Protein AF-A0A536TQL3-F1 (afdb_monomer)

Nearest PDB structures (foldseek):
  2h27-assembly2_D  TM=8.954E-01  e=2.117E-04  Escherichia coli K-12
  8z6g-assembly3_F  TM=7.458E-01  e=1.685E-04  Pseudomonas aeruginosa
  6in7-assembly1_B  TM=7.876E-01  e=3.541E-04  Pseudomonas aeruginosa PAO1
  8z6g-assembly1_B  TM=7.750E-01  e=3.749E-04  Pseudomonas aeruginosa
  3hug-assembly6_K  TM=9.378E-01  e=7.316E-03  Mycobacterium tuberculosis H37Rv

Sequence (81 aa):
VDPAAVDPEQASLRAAESKALADAIAALPLAYREVLILRELEELSYKEIARIADIPIGTVMSRLARARGLLQHSPLLQAAN

pLDDT: mean 91.47, std 13.25, range [46.69, 98.81]

Structure (mmCIF, N/CA/C/O backbone):
data_AF-A0A536TQL3-F1
#
_entry.id   AF-A0A536TQL3-F1
#
loop_
_atom_site.group_PDB
_atom_site.id
_atom_site.type_symbol
_atom_site.label_atom_id
_atom_site.label_alt_id
_atom_site.label_comp_id
_atom_site.label_asym_id
_atom_site.label_entity_id
_atom_site.label_seq_id
_atom_site.pdbx_PDB_ins_code
_atom_site.Cartn_x
_atom_site.Cartn_y
_atom_site.Cartn_z
_atom_site.occupancy
_atom_site.B_iso_or_equiv
_atom_site.auth_seq_id
_atom_site.auth_comp_id
_atom_site.auth_asym_id
_atom_site.auth_atom_id
_atom_site.pdbx_PDB_model_num
ATOM 1 N N . VAL A 1 1 ? 29.333 15.307 -20.674 1.00 54.50 1 VAL A N 1
ATOM 2 C CA . VAL A 1 1 ? 29.302 13.854 -20.402 1.00 54.50 1 VAL A CA 1
ATOM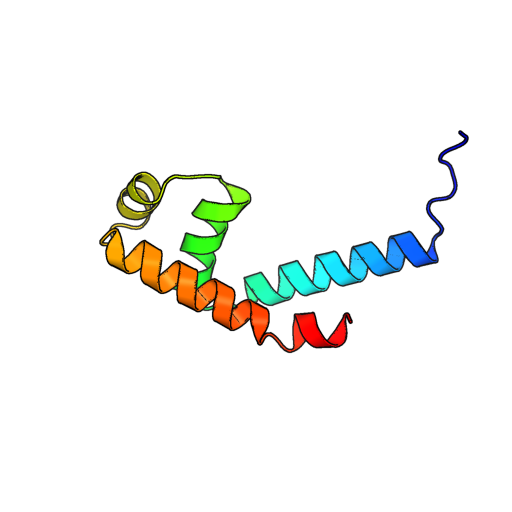 3 C C . VAL A 1 1 ? 28.409 13.271 -21.466 1.00 54.50 1 VAL A C 1
ATOM 5 O O . VAL A 1 1 ? 27.268 13.703 -21.512 1.00 54.50 1 VAL A O 1
ATOM 8 N N . ASP A 1 2 ? 28.934 12.459 -22.380 1.00 49.91 2 ASP A N 1
ATOM 9 C CA . ASP A 1 2 ? 28.091 11.803 -23.383 1.00 49.91 2 ASP A CA 1
ATOM 10 C C . ASP A 1 2 ? 27.252 10.726 -22.664 1.00 49.91 2 ASP A C 1
ATOM 12 O O . ASP A 1 2 ? 27.829 9.799 -22.094 1.00 49.91 2 ASP A O 1
ATOM 16 N N . PRO A 1 3 ? 25.921 10.886 -22.573 1.00 52.69 3 PRO A N 1
ATOM 17 C CA . PRO A 1 3 ? 25.044 10.004 -21.811 1.00 52.69 3 PRO A CA 1
ATOM 18 C C . PRO A 1 3 ? 24.672 8.714 -22.568 1.00 52.69 3 PRO A C 1
ATOM 20 O O . PRO A 1 3 ? 23.859 7.938 -22.070 1.00 52.69 3 PRO A O 1
ATOM 23 N N . ALA A 1 4 ? 25.240 8.465 -23.755 1.00 52.88 4 ALA A N 1
ATOM 24 C CA . ALA A 1 4 ? 24.839 7.382 -24.658 1.00 52.88 4 ALA A CA 1
ATOM 25 C C . ALA A 1 4 ? 25.202 5.947 -24.221 1.00 52.88 4 ALA A C 1
ATOM 27 O O . ALA A 1 4 ? 24.976 5.008 -24.979 1.00 52.88 4 ALA A O 1
ATOM 28 N N . ALA A 1 5 ? 25.716 5.730 -23.013 1.00 56.97 5 ALA A N 1
ATOM 29 C CA . ALA A 1 5 ? 25.929 4.380 -22.506 1.00 56.97 5 ALA A CA 1
ATOM 30 C C . ALA A 1 5 ? 25.626 4.316 -21.010 1.00 56.97 5 ALA A C 1
ATOM 32 O O . ALA A 1 5 ? 26.513 4.127 -20.182 1.00 56.97 5 ALA A O 1
ATOM 33 N N . VAL A 1 6 ? 24.346 4.432 -20.640 1.00 62.81 6 VAL A N 1
ATOM 34 C CA . VAL A 1 6 ? 23.892 3.560 -19.551 1.00 62.81 6 VAL A CA 1
ATOM 35 C C . VAL A 1 6 ? 24.212 2.160 -20.054 1.00 62.81 6 VAL A C 1
ATOM 37 O O . VAL A 1 6 ? 23.629 1.732 -21.048 1.00 62.81 6 VAL A O 1
ATOM 40 N N . ASP A 1 7 ? 25.226 1.538 -19.462 1.00 84.31 7 ASP A N 1
ATOM 41 C CA . ASP A 1 7 ? 25.644 0.177 -19.769 1.00 84.31 7 ASP A CA 1
ATOM 42 C C . ASP A 1 7 ? 24.384 -0.689 -19.966 1.00 84.31 7 ASP A C 1
ATOM 44 O O . ASP A 1 7 ? 23.531 -0.705 -19.069 1.00 84.31 7 ASP A O 1
ATOM 48 N N . PRO A 1 8 ? 24.187 -1.317 -21.143 1.00 84.81 8 PRO A N 1
ATOM 49 C CA . PRO A 1 8 ? 22.999 -2.121 -21.414 1.00 84.81 8 PRO A CA 1
ATOM 50 C C . PRO A 1 8 ? 22.725 -3.152 -20.318 1.00 84.81 8 PRO A C 1
ATOM 52 O O . PRO A 1 8 ? 21.564 -3.430 -20.016 1.00 84.81 8 PRO A O 1
ATOM 55 N N . GLU A 1 9 ? 23.780 -3.658 -19.678 1.00 87.81 9 GLU A N 1
ATOM 56 C CA . GLU A 1 9 ? 23.680 -4.530 -18.515 1.00 87.81 9 GLU A CA 1
ATOM 57 C C . GLU A 1 9 ? 23.037 -3.800 -17.327 1.00 87.81 9 GLU A C 1
ATOM 59 O O . GLU A 1 9 ? 22.015 -4.248 -16.809 1.00 87.81 9 GLU A O 1
ATOM 64 N N . GLN A 1 10 ? 23.526 -2.612 -16.961 1.00 87.62 10 GLN A N 1
ATOM 65 C CA . GLN A 1 10 ? 22.923 -1.784 -15.907 1.00 87.62 10 GLN A CA 1
ATOM 66 C C . GLN A 1 10 ? 21.477 -1.376 -16.206 1.00 87.62 10 GLN A C 1
ATOM 68 O O . GLN A 1 10 ? 20.643 -1.344 -15.299 1.00 87.62 10 GLN A O 1
ATOM 73 N N . ALA A 1 11 ? 21.156 -1.045 -17.459 1.00 88.06 11 ALA A N 1
ATOM 74 C CA . ALA A 1 11 ? 19.787 -0.727 -17.855 1.00 88.06 11 ALA A CA 1
ATOM 75 C C . ALA A 1 11 ? 18.864 -1.946 -17.694 1.00 88.06 11 ALA A C 1
ATOM 77 O O . ALA A 1 11 ? 17.762 -1.821 -17.157 1.00 88.06 11 ALA A O 1
ATOM 78 N N . SER A 1 12 ? 19.337 -3.123 -18.110 1.00 90.12 12 SER A N 1
ATOM 79 C CA . SER A 1 12 ? 18.615 -4.386 -17.961 1.00 90.12 12 SER A CA 1
ATOM 80 C C . SER A 1 12 ? 18.405 -4.756 -16.491 1.00 90.12 12 SER A C 1
ATOM 82 O O . SER A 1 12 ? 17.303 -5.159 -16.118 1.00 90.12 12 SER A O 1
ATOM 84 N N . LEU A 1 13 ? 19.421 -4.576 -15.641 1.00 88.94 13 LEU A N 1
ATOM 85 C CA . LEU A 1 13 ? 19.332 -4.837 -14.201 1.00 88.94 13 LEU A CA 1
ATOM 86 C C . LEU A 1 13 ? 18.272 -3.950 -13.536 1.00 88.94 13 LEU A C 1
ATOM 88 O O . LEU A 1 13 ? 17.359 -4.463 -12.893 1.00 88.94 13 LEU A O 1
ATOM 92 N N . ARG A 1 14 ? 18.293 -2.635 -13.788 1.00 89.19 14 ARG A N 1
ATOM 93 C CA . ARG A 1 14 ? 17.274 -1.709 -13.254 1.00 89.19 14 ARG A CA 1
ATOM 94 C C . ARG A 1 14 ? 15.864 -2.050 -13.727 1.00 89.19 14 ARG A C 1
ATOM 96 O O . ARG A 1 14 ? 14.901 -1.905 -12.971 1.00 89.19 14 ARG A O 1
ATOM 103 N N . ALA A 1 15 ? 15.721 -2.480 -14.982 1.00 90.94 15 ALA A N 1
ATOM 104 C CA . ALA A 1 15 ? 14.435 -2.907 -15.520 1.00 90.94 15 ALA A CA 1
ATOM 105 C C . ALA A 1 15 ? 13.926 -4.176 -14.817 1.00 90.94 15 ALA A C 1
ATOM 107 O O . ALA A 1 15 ? 12.740 -4.259 -14.494 1.00 90.94 15 ALA A O 1
ATOM 108 N N . ALA A 1 16 ? 14.816 -5.131 -14.531 1.00 91.38 16 ALA A N 1
ATOM 109 C CA . ALA A 1 16 ? 14.491 -6.336 -13.774 1.00 91.38 16 ALA A CA 1
ATOM 110 C C . ALA A 1 16 ? 14.092 -6.016 -12.323 1.00 91.38 16 ALA A C 1
ATOM 112 O O . ALA A 1 16 ? 13.053 -6.495 -11.870 1.00 91.38 16 ALA A O 1
ATOM 113 N N . GLU A 1 17 ? 14.836 -5.150 -11.629 1.00 91.56 17 GLU A N 1
ATOM 114 C CA . GLU A 1 17 ? 14.507 -4.681 -10.272 1.00 91.56 17 GLU A CA 1
ATOM 115 C C . GLU A 1 17 ? 13.140 -3.980 -10.230 1.00 91.56 17 GLU A C 1
ATOM 117 O O . GLU A 1 17 ? 12.282 -4.296 -9.403 1.00 91.56 17 GLU A O 1
ATOM 122 N N . SER A 1 18 ? 12.899 -3.065 -11.176 1.00 93.19 18 SER A N 1
ATOM 123 C CA . SER A 1 18 ? 11.628 -2.339 -11.288 1.00 93.19 18 SER A CA 1
ATOM 124 C C . SER A 1 18 ? 10.461 -3.290 -11.549 1.00 93.19 18 SER A C 1
ATOM 126 O O . SER A 1 18 ? 9.388 -3.147 -10.958 1.00 93.19 18 SER A O 1
ATOM 128 N N . LYS A 1 19 ? 10.670 -4.296 -12.407 1.00 95.06 19 LYS A N 1
ATOM 129 C CA . LYS A 1 19 ? 9.676 -5.332 -12.681 1.00 95.06 19 LYS A CA 1
ATOM 130 C C . LYS A 1 19 ? 9.395 -6.188 -11.445 1.00 95.06 19 LYS A C 1
ATOM 132 O O . LYS A 1 19 ? 8.228 -6.418 -11.136 1.00 95.06 19 LYS A O 1
ATOM 137 N N . ALA A 1 20 ? 10.428 -6.618 -10.726 1.00 95.31 20 ALA A N 1
ATOM 138 C CA . ALA A 1 20 ? 10.281 -7.399 -9.502 1.00 95.31 20 ALA A CA 1
ATOM 139 C C . ALA A 1 20 ? 9.478 -6.638 -8.435 1.00 95.31 20 ALA A C 1
ATOM 141 O O . ALA A 1 20 ? 8.597 -7.213 -7.792 1.00 95.31 20 ALA A O 1
ATOM 142 N N . LEU A 1 21 ? 9.717 -5.330 -8.292 1.00 94.62 21 LEU A N 1
ATOM 143 C CA . LEU A 1 21 ? 8.940 -4.467 -7.405 1.00 94.62 21 LEU A CA 1
ATOM 144 C C . LEU A 1 21 ? 7.476 -4.354 -7.829 1.00 94.62 21 LEU A C 1
ATOM 146 O O . LEU A 1 21 ? 6.586 -4.525 -6.992 1.00 94.62 21 LEU A O 1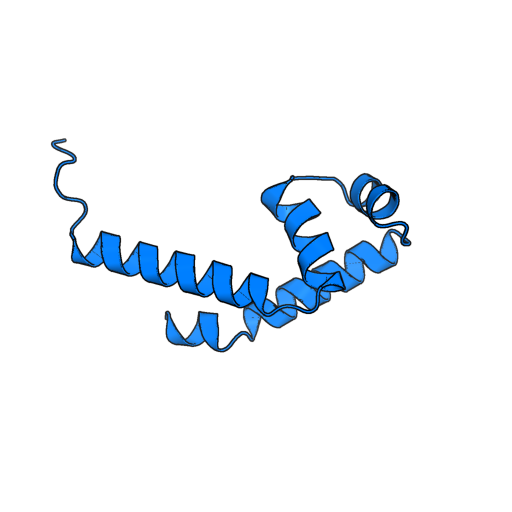
ATOM 150 N N . ALA A 1 22 ? 7.217 -4.106 -9.113 1.00 95.62 22 ALA A N 1
ATOM 151 C CA . ALA A 1 22 ? 5.858 -4.036 -9.637 1.00 95.62 22 ALA A CA 1
ATOM 152 C C . ALA A 1 22 ? 5.097 -5.354 -9.408 1.00 95.62 22 ALA A C 1
ATOM 154 O O . ALA A 1 22 ? 3.968 -5.335 -8.912 1.00 95.62 22 ALA A O 1
ATOM 155 N N . ASP A 1 23 ? 5.735 -6.493 -9.684 1.00 97.25 23 ASP A N 1
ATOM 156 C CA . ASP A 1 23 ? 5.155 -7.821 -9.484 1.00 97.25 23 ASP A CA 1
ATOM 157 C C . ASP A 1 23 ? 4.903 -8.106 -7.990 1.00 97.25 23 ASP A C 1
ATOM 159 O O . ASP A 1 23 ? 3.847 -8.623 -7.624 1.00 97.25 23 ASP A O 1
ATOM 163 N N . ALA A 1 24 ? 5.816 -7.705 -7.097 1.00 97.19 24 ALA A N 1
ATOM 164 C CA . ALA A 1 24 ? 5.646 -7.851 -5.651 1.00 97.19 24 ALA A CA 1
ATOM 165 C C . ALA A 1 24 ? 4.469 -7.024 -5.113 1.00 97.19 24 ALA A C 1
ATOM 167 O O . ALA A 1 24 ? 3.655 -7.534 -4.339 1.00 97.19 24 ALA A O 1
ATOM 168 N N . ILE A 1 25 ? 4.326 -5.773 -5.556 1.00 97.44 25 ILE A N 1
ATOM 169 C CA . ILE A 1 25 ? 3.173 -4.927 -5.214 1.00 97.44 25 ILE A CA 1
ATOM 170 C C . ILE A 1 25 ? 1.881 -5.547 -5.771 1.00 97.44 25 ILE A C 1
ATOM 172 O O . ILE A 1 25 ? 0.868 -5.622 -5.066 1.00 97.44 25 ILE A O 1
ATOM 176 N N . ALA A 1 26 ? 1.919 -6.059 -7.004 1.00 97.06 26 ALA A N 1
ATOM 177 C CA . ALA A 1 26 ? 0.804 -6.742 -7.656 1.00 97.06 26 ALA A CA 1
ATOM 178 C C . ALA A 1 26 ? 0.456 -8.112 -7.040 1.00 97.06 26 ALA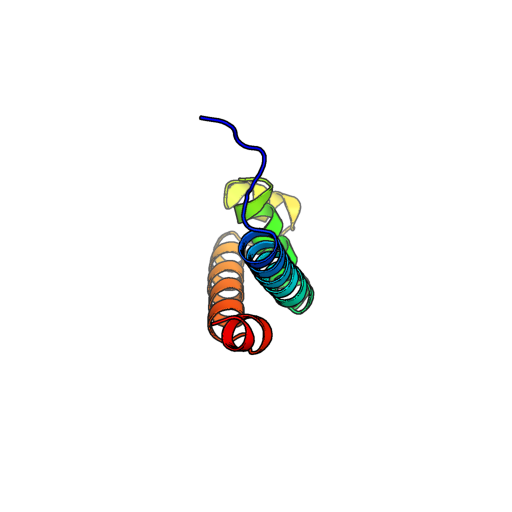 A C 1
ATOM 180 O O . ALA A 1 26 ? -0.633 -8.628 -7.295 1.00 97.06 26 ALA A O 1
ATOM 1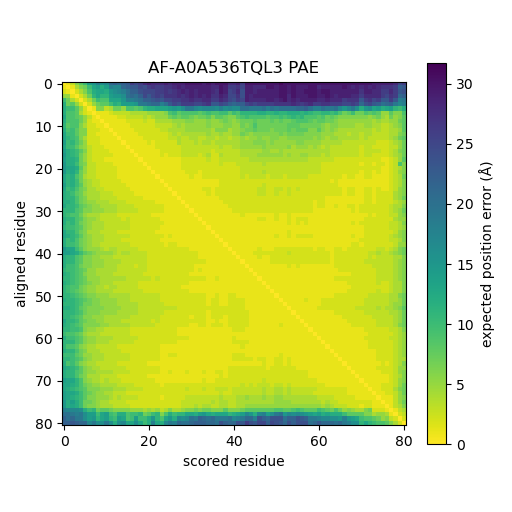81 N N . ALA A 1 27 ? 1.315 -8.687 -6.200 1.00 97.44 27 ALA A N 1
ATOM 182 C CA . ALA A 1 27 ? 1.036 -9.909 -5.445 1.00 97.44 27 ALA A CA 1
ATOM 183 C C . ALA A 1 27 ? 0.396 -9.637 -4.070 1.00 97.44 27 ALA A C 1
ATOM 185 O O . ALA A 1 27 ? -0.203 -10.537 -3.478 1.00 97.44 27 ALA A O 1
ATOM 186 N N . LEU A 1 28 ? 0.472 -8.404 -3.551 1.00 98.38 28 LEU A N 1
ATOM 187 C CA . LEU A 1 28 ? -0.146 -8.058 -2.267 1.00 98.38 28 LEU A CA 1
ATOM 188 C C . LEU A 1 28 ? -1.672 -8.245 -2.315 1.00 98.38 28 LEU A C 1
ATOM 190 O O . LEU A 1 28 ? -2.290 -7.851 -3.307 1.00 98.38 28 LEU A O 1
ATOM 194 N N . PRO A 1 29 ? -2.316 -8.737 -1.238 1.00 98.44 29 PRO A N 1
ATOM 195 C CA . PRO A 1 29 ? -3.766 -8.668 -1.094 1.00 98.44 29 PRO A CA 1
ATOM 196 C C . PRO A 1 29 ? -4.297 -7.261 -1.385 1.00 98.44 29 PRO A C 1
ATOM 198 O O . PRO A 1 29 ? -3.699 -6.273 -0.951 1.00 98.44 29 PRO A O 1
ATOM 201 N N . LEU A 1 30 ? -5.434 -7.174 -2.085 1.00 97.81 30 LEU A N 1
ATOM 202 C CA . LEU A 1 30 ? -5.977 -5.915 -2.614 1.00 97.81 30 LEU A CA 1
ATOM 203 C C . LEU A 1 30 ? -6.025 -4.799 -1.560 1.00 97.81 30 LEU A C 1
ATOM 205 O O . LEU A 1 30 ? -5.523 -3.708 -1.797 1.00 97.81 30 LEU A O 1
ATOM 209 N N . ALA A 1 31 ? -6.527 -5.109 -0.362 1.00 97.75 31 ALA A N 1
ATOM 210 C CA . ALA A 1 31 ? -6.649 -4.155 0.740 1.00 97.75 31 ALA A CA 1
ATOM 211 C C . ALA A 1 31 ? -5.310 -3.560 1.220 1.00 97.75 31 ALA A C 1
ATOM 213 O O . ALA A 1 31 ? -5.290 -2.464 1.777 1.00 97.75 31 ALA A O 1
ATOM 214 N N . TYR A 1 32 ? -4.200 -4.285 1.067 1.00 98.69 32 TYR A N 1
ATOM 215 C CA . TYR A 1 32 ? -2.859 -3.814 1.426 1.00 98.69 32 TYR A CA 1
ATOM 216 C C . TYR A 1 32 ? -2.221 -3.042 0.275 1.00 98.69 32 TYR A C 1
ATOM 218 O O . TYR A 1 32 ? -1.594 -2.012 0.507 1.00 98.69 32 TYR A O 1
ATOM 226 N N . ARG A 1 33 ? -2.425 -3.518 -0.959 1.00 98.50 33 ARG A N 1
ATOM 227 C CA . ARG A 1 33 ? -1.965 -2.845 -2.175 1.00 98.50 33 ARG A CA 1
ATOM 228 C C . ARG A 1 33 ? -2.588 -1.464 -2.324 1.00 98.50 33 ARG A C 1
ATOM 230 O O . ARG A 1 33 ? -1.873 -0.508 -2.579 1.00 98.50 33 ARG A O 1
ATOM 237 N N . GLU A 1 34 ? -3.898 -1.367 -2.138 1.00 98.19 34 GLU A N 1
ATOM 238 C CA . GLU A 1 34 ? -4.658 -0.126 -2.279 1.00 98.19 34 GLU A CA 1
ATOM 239 C C . GLU A 1 34 ? -4.112 0.971 -1.359 1.00 98.19 34 GLU A C 1
ATOM 241 O O . GLU A 1 34 ? -3.711 2.029 -1.836 1.00 98.19 34 GLU A O 1
ATOM 246 N N . VAL A 1 35 ? -4.004 0.702 -0.051 1.00 98.56 35 VAL A N 1
ATOM 247 C CA . VAL A 1 35 ? -3.488 1.708 0.892 1.00 98.56 35 VAL A CA 1
ATOM 248 C C . VAL A 1 35 ? -2.025 2.056 0.629 1.00 98.56 35 VAL A C 1
ATOM 250 O O . VAL A 1 35 ? -1.626 3.186 0.892 1.00 98.56 35 VAL A O 1
ATOM 253 N N . LEU A 1 36 ? -1.230 1.108 0.121 1.00 98.44 36 LEU A N 1
ATOM 254 C CA . LEU A 1 36 ? 0.167 1.336 -0.228 1.00 98.44 36 LEU A CA 1
ATOM 255 C C . LEU A 1 36 ? 0.283 2.250 -1.452 1.00 98.44 36 LEU A C 1
ATOM 257 O O . LEU A 1 36 ? 1.033 3.212 -1.399 1.00 98.44 36 LEU A O 1
ATOM 261 N N . ILE A 1 37 ? -0.487 1.998 -2.515 1.00 98.00 37 ILE A N 1
ATOM 262 C CA . ILE A 1 37 ? -0.500 2.842 -3.720 1.00 98.00 37 ILE A CA 1
ATOM 263 C C . ILE A 1 37 ? -0.947 4.257 -3.368 1.00 98.00 37 ILE A C 1
ATOM 265 O O . ILE A 1 37 ? -0.242 5.216 -3.668 1.00 98.00 37 ILE A O 1
ATOM 269 N N . LEU A 1 38 ? -2.068 4.390 -2.654 1.00 98.50 38 LEU A N 1
ATOM 270 C CA . LEU A 1 38 ? -2.572 5.703 -2.257 1.00 98.50 38 LEU A CA 1
ATOM 271 C C . LEU A 1 38 ? -1.565 6.472 -1.389 1.00 98.50 38 LEU A C 1
ATOM 273 O O . LEU A 1 38 ? -1.544 7.699 -1.411 1.00 98.50 38 LEU A O 1
ATOM 277 N N . ARG A 1 39 ? -0.740 5.767 -0.604 1.00 98.62 39 ARG A N 1
ATOM 278 C CA . ARG A 1 39 ? 0.255 6.408 0.255 1.00 98.62 39 ARG A CA 1
ATOM 279 C C . ARG A 1 39 ? 1.550 6.757 -0.469 1.00 98.62 39 ARG A C 1
ATOM 281 O O . ARG A 1 39 ? 2.061 7.849 -0.254 1.00 98.62 39 ARG A O 1
ATOM 288 N N . GLU A 1 40 ? 2.116 5.812 -1.207 1.00 97.00 40 GLU A N 1
ATOM 289 C CA . GLU A 1 40 ? 3.489 5.902 -1.716 1.00 97.00 40 GLU A CA 1
ATOM 290 C C . GLU A 1 40 ? 3.545 6.423 -3.161 1.00 97.00 40 GLU A C 1
ATOM 292 O O . GLU A 1 40 ? 4.558 6.989 -3.549 1.00 97.00 40 GLU A O 1
ATOM 297 N N . LEU A 1 41 ? 2.481 6.236 -3.957 1.00 95.25 41 LEU A N 1
ATOM 298 C CA . LEU A 1 41 ? 2.413 6.719 -5.345 1.00 95.25 41 LEU A CA 1
ATOM 299 C C . LEU A 1 41 ? 1.576 7.996 -5.458 1.00 95.25 41 LEU A C 1
ATOM 301 O O . LEU A 1 41 ? 1.993 8.943 -6.108 1.00 95.25 41 LEU A O 1
ATOM 305 N N . GLU A 1 42 ? 0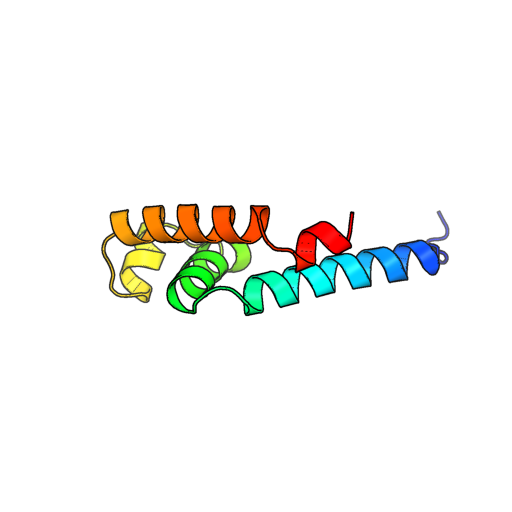.414 8.030 -4.805 1.00 98.00 42 GLU A N 1
ATOM 306 C CA . GLU A 1 42 ? -0.484 9.199 -4.833 1.00 98.00 42 GLU A CA 1
ATOM 307 C C . GLU A 1 42 ? -0.181 10.212 -3.711 1.00 98.00 42 GLU A C 1
ATOM 309 O O . GLU A 1 42 ? -0.860 11.227 -3.580 1.00 98.00 42 GLU A O 1
ATOM 314 N N . GLU A 1 43 ? 0.810 9.916 -2.862 1.00 98.31 43 GLU A N 1
ATOM 315 C CA . GLU A 1 43 ? 1.299 10.762 -1.759 1.00 98.31 43 GLU A CA 1
ATOM 316 C C . GLU A 1 43 ? 0.230 11.229 -0.744 1.00 98.31 43 GLU A C 1
ATOM 318 O O . GLU A 1 43 ? 0.447 12.159 0.041 1.00 98.31 43 GLU A O 1
ATOM 323 N N . LEU A 1 44 ? -0.920 10.552 -0.674 1.00 98.75 44 LEU A N 1
ATOM 324 C CA . LEU A 1 44 ? -2.043 10.978 0.159 1.00 98.75 44 LEU A CA 1
ATOM 325 C C . LEU A 1 44 ? -1.757 10.818 1.655 1.00 98.75 44 LEU A C 1
ATOM 327 O O . LEU A 1 44 ? -1.057 9.904 2.119 1.00 98.75 44 LEU A O 1
ATOM 331 N N . SER A 1 45 ? -2.357 11.690 2.465 1.00 98.75 45 SER A N 1
ATOM 332 C CA . SER A 1 45 ? -2.314 11.565 3.921 1.00 98.75 45 SER A CA 1
ATOM 333 C C . SER A 1 45 ? -3.161 10.386 4.410 1.00 98.75 45 SER A C 1
ATOM 335 O O . SER A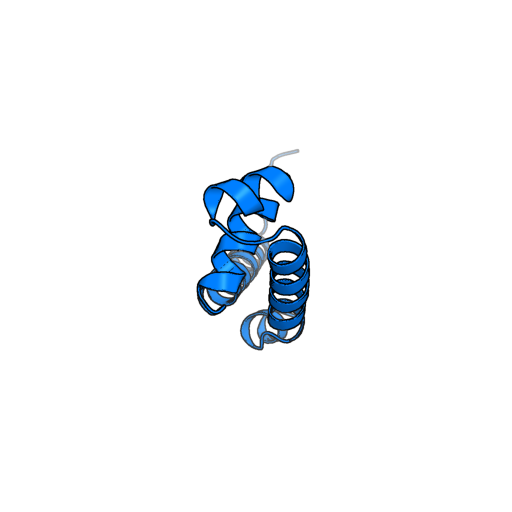 1 45 ? -4.146 9.986 3.792 1.00 98.75 45 SER A O 1
ATOM 337 N N . TYR A 1 46 ? -2.863 9.867 5.605 1.00 98.69 46 TYR A N 1
ATOM 338 C CA . TYR A 1 46 ? -3.654 8.774 6.191 1.00 98.69 46 TYR A CA 1
ATOM 339 C C . TYR A 1 46 ? -5.138 9.130 6.373 1.00 98.69 46 TYR A C 1
ATOM 341 O O . TYR A 1 46 ? -5.987 8.244 6.320 1.00 98.69 46 TYR A O 1
ATOM 349 N N . LYS A 1 47 ? -5.459 10.417 6.575 1.00 98.62 47 LYS A N 1
ATOM 350 C CA . LYS A 1 47 ? -6.842 10.904 6.680 1.00 98.62 47 LYS A CA 1
ATOM 351 C C . LYS A 1 47 ? -7.566 10.865 5.333 1.00 98.62 47 LYS A C 1
ATOM 353 O O . LYS A 1 47 ? -8.744 10.527 5.299 1.00 98.62 47 LYS A O 1
ATOM 358 N N . GLU A 1 48 ? -6.887 11.212 4.243 1.00 98.81 48 GLU A N 1
ATOM 359 C CA . GLU A 1 48 ? -7.458 11.138 2.892 1.00 98.81 48 GLU A CA 1
ATOM 360 C C . GLU A 1 48 ? -7.660 9.690 2.465 1.00 98.81 48 GLU A C 1
ATOM 362 O O . GLU A 1 48 ? -8.746 9.348 2.009 1.00 98.81 48 GLU A O 1
ATOM 367 N N . ILE A 1 49 ? -6.677 8.826 2.726 1.00 98.75 49 ILE A N 1
ATOM 368 C CA . ILE A 1 49 ? -6.781 7.387 2.458 1.00 98.75 49 ILE A CA 1
ATOM 369 C C . ILE A 1 49 ? -7.953 6.777 3.231 1.00 98.75 49 ILE A C 1
ATOM 371 O O . ILE A 1 49 ? -8.754 6.052 2.653 1.00 98.75 49 ILE A O 1
ATOM 375 N N . ALA A 1 50 ? -8.090 7.102 4.522 1.00 98.75 50 ALA A N 1
ATOM 376 C CA . ALA A 1 50 ? -9.203 6.634 5.349 1.00 98.75 50 ALA A CA 1
ATOM 377 C C . ALA A 1 50 ? -10.570 7.032 4.770 1.00 98.75 50 ALA A C 1
ATOM 379 O O . ALA A 1 50 ? -11.501 6.235 4.794 1.00 98.75 50 ALA A O 1
ATOM 380 N N . ARG A 1 51 ? -10.675 8.251 4.222 1.00 98.62 51 ARG A N 1
ATOM 381 C CA . ARG A 1 51 ? -11.897 8.757 3.587 1.00 98.62 51 ARG A CA 1
ATOM 382 C C . ARG A 1 51 ? -12.185 8.069 2.250 1.00 98.62 51 ARG A C 1
ATOM 384 O O . ARG A 1 51 ? -13.332 7.741 1.990 1.00 98.62 51 ARG A O 1
ATOM 391 N N . ILE A 1 52 ? -11.167 7.879 1.411 1.00 98.12 52 ILE A N 1
ATOM 392 C CA . ILE A 1 52 ? -11.302 7.276 0.074 1.00 98.12 52 ILE A CA 1
ATOM 393 C C . IL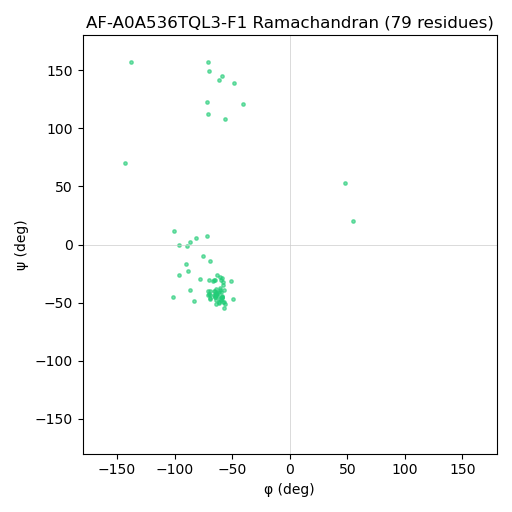E A 1 52 ? -11.652 5.791 0.177 1.00 98.12 52 ILE A C 1
ATOM 395 O O . ILE A 1 52 ? -12.554 5.327 -0.511 1.00 98.12 52 ILE A O 1
ATOM 399 N N . ALA A 1 53 ? -10.952 5.062 1.046 1.00 97.19 53 ALA A N 1
ATOM 400 C CA . ALA A 1 53 ? -11.128 3.624 1.223 1.00 97.19 53 ALA A CA 1
ATOM 401 C C . ALA A 1 53 ? -12.235 3.263 2.233 1.00 97.19 53 ALA A C 1
ATOM 403 O O . ALA A 1 53 ? -12.417 2.082 2.521 1.00 97.19 53 ALA A O 1
ATOM 404 N N . ASP A 1 54 ? -12.923 4.263 2.797 1.00 98.00 54 ASP A N 1
ATOM 405 C CA . ASP A 1 54 ? -13.995 4.126 3.793 1.00 98.00 54 ASP A CA 1
ATOM 406 C C . ASP A 1 54 ? -13.635 3.187 4.964 1.00 98.00 54 ASP A C 1
ATOM 408 O O . ASP A 1 54 ? -14.320 2.216 5.289 1.00 98.00 54 ASP A O 1
ATOM 412 N N . ILE A 1 55 ? -12.486 3.453 5.594 1.00 98.44 55 ILE A N 1
ATOM 413 C CA . ILE A 1 55 ? -11.963 2.663 6.717 1.00 98.44 55 ILE A CA 1
ATOM 414 C C . ILE A 1 55 ? -11.379 3.552 7.822 1.00 98.44 55 ILE A C 1
ATOM 416 O O . ILE A 1 55 ? -10.912 4.659 7.556 1.00 98.44 55 ILE A O 1
ATOM 420 N N . PRO A 1 56 ? -11.297 3.068 9.077 1.00 98.75 56 PRO A N 1
ATOM 421 C CA . PRO A 1 56 ? -10.646 3.811 10.153 1.00 98.75 56 PRO A CA 1
ATOM 422 C C . PRO A 1 56 ? -9.174 4.128 9.855 1.00 98.75 56 PRO A C 1
ATOM 424 O O . PRO A 1 56 ? -8.436 3.290 9.334 1.00 98.75 56 PRO A O 1
ATOM 427 N N . ILE A 1 57 ? -8.695 5.293 10.303 1.00 98.62 57 ILE A N 1
ATOM 428 C CA . ILE A 1 57 ? -7.284 5.695 10.144 1.00 98.62 57 ILE A CA 1
ATOM 429 C C . ILE A 1 57 ? -6.302 4.688 10.776 1.00 98.62 57 ILE A C 1
ATOM 431 O O . ILE A 1 57 ? -5.243 4.416 10.213 1.00 98.62 57 ILE A O 1
ATOM 435 N 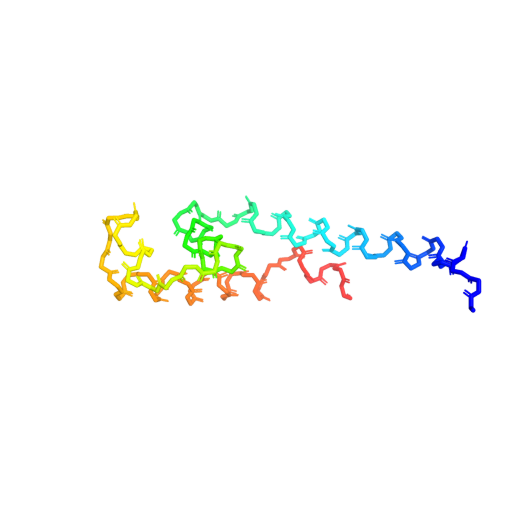N . GLY A 1 58 ? -6.669 4.056 11.899 1.00 98.69 58 GLY A N 1
ATOM 436 C CA . GLY A 1 58 ? -5.877 2.975 12.503 1.00 98.69 58 GLY A CA 1
ATOM 437 C C . GLY A 1 58 ? -5.810 1.715 11.626 1.00 98.69 58 GLY A C 1
ATOM 438 O O . GLY A 1 58 ? -4.791 1.020 11.592 1.00 98.69 58 GLY A O 1
ATOM 439 N N . THR A 1 59 ? -6.856 1.448 10.838 1.00 98.69 59 THR A N 1
ATOM 440 C CA . THR A 1 59 ? -6.856 0.377 9.835 1.00 98.69 59 THR A CA 1
ATOM 441 C C . THR A 1 59 ? -5.919 0.723 8.680 1.00 98.69 59 THR A C 1
ATOM 443 O O . THR A 1 59 ? -5.159 -0.150 8.270 1.00 98.69 59 THR A O 1
ATOM 446 N N . VAL A 1 60 ? -5.878 1.981 8.218 1.00 98.81 60 VAL A N 1
ATOM 447 C CA . VAL A 1 60 ? -4.887 2.443 7.222 1.00 98.81 60 VAL A CA 1
ATOM 448 C C . VAL A 1 60 ? -3.463 2.183 7.719 1.00 98.81 60 VAL A C 1
ATOM 450 O O . VAL A 1 60 ? -2.684 1.521 7.036 1.00 98.81 60 VAL A O 1
ATOM 453 N N . MET A 1 61 ? -3.142 2.622 8.941 1.00 98.62 61 MET A N 1
ATOM 454 C CA . MET A 1 61 ? -1.815 2.428 9.542 1.00 98.62 61 MET A CA 1
ATOM 455 C C . MET A 1 61 ? -1.432 0.945 9.632 1.00 98.62 61 MET A C 1
ATOM 457 O O . MET A 1 61 ? -0.348 0.554 9.197 1.00 98.62 61 MET A O 1
ATOM 461 N N . SER A 1 62 ? -2.326 0.100 10.159 1.00 98.81 62 SER A N 1
ATOM 462 C CA . SER A 1 62 ? -2.038 -1.332 10.315 1.00 98.81 62 SER A CA 1
ATOM 463 C C . SER A 1 62 ? -1.976 -2.087 8.981 1.00 98.81 62 SER A C 1
ATOM 465 O O . SER A 1 62 ? -1.225 -3.058 8.877 1.00 98.81 62 SER A O 1
ATOM 467 N N . ARG A 1 63 ? -2.733 -1.668 7.957 1.00 98.69 63 ARG A N 1
ATOM 468 C CA . ARG A 1 63 ? -2.639 -2.220 6.596 1.00 98.69 63 ARG A CA 1
ATOM 469 C C . ARG A 1 63 ? -1.330 -1.810 5.925 1.00 98.69 63 ARG A C 1
ATOM 471 O O . ARG A 1 63 ? -0.685 -2.674 5.348 1.00 98.69 63 ARG A O 1
ATOM 478 N N . LEU A 1 64 ? -0.892 -0.557 6.065 1.00 98.75 64 LEU A N 1
ATOM 479 C CA . LEU A 1 64 ? 0.402 -0.091 5.551 1.00 98.75 64 LEU A CA 1
ATOM 480 C C . LEU A 1 64 ? 1.583 -0.824 6.197 1.00 98.75 64 LEU A C 1
ATOM 482 O O . LEU A 1 64 ? 2.498 -1.258 5.500 1.00 98.75 64 LEU A O 1
ATOM 486 N N . ALA A 1 65 ? 1.554 -1.001 7.522 1.00 98.62 65 ALA A N 1
ATOM 487 C CA . ALA A 1 65 ? 2.577 -1.766 8.232 1.00 98.62 65 ALA A CA 1
ATOM 488 C C . ALA A 1 65 ? 2.659 -3.212 7.711 1.00 98.62 65 ALA A C 1
ATOM 490 O O . ALA A 1 65 ? 3.747 -3.699 7.406 1.00 98.62 65 ALA A O 1
ATOM 491 N N . ARG A 1 66 ? 1.506 -3.871 7.531 1.00 98.62 66 ARG A N 1
ATOM 492 C CA . ARG A 1 66 ? 1.430 -5.222 6.956 1.00 98.62 66 ARG A CA 1
ATOM 493 C C . ARG A 1 66 ? 1.886 -5.269 5.498 1.00 98.62 66 ARG A C 1
ATOM 495 O O . ARG A 1 66 ? 2.641 -6.167 5.152 1.00 98.62 66 ARG A O 1
ATOM 502 N N . ALA A 1 67 ? 1.483 -4.309 4.667 1.00 98.38 67 ALA A N 1
ATOM 503 C CA . ALA A 1 67 ? 1.898 -4.213 3.267 1.00 98.38 67 ALA A CA 1
ATOM 504 C C . ALA A 1 67 ? 3.428 -4.146 3.142 1.00 98.38 67 ALA A C 1
ATOM 506 O O . ALA A 1 67 ? 4.022 -4.940 2.418 1.00 98.38 67 ALA A O 1
ATOM 507 N N . ARG A 1 68 ? 4.072 -3.257 3.911 1.00 97.94 68 ARG A N 1
ATOM 508 C CA . ARG A 1 68 ? 5.536 -3.124 3.932 1.00 97.94 68 ARG A CA 1
ATOM 509 C C . ARG A 1 68 ? 6.226 -4.380 4.456 1.00 97.94 68 ARG A C 1
ATOM 511 O O . ARG A 1 68 ? 7.206 -4.812 3.860 1.00 97.94 68 ARG A O 1
ATOM 518 N N . GLY A 1 69 ? 5.685 -4.999 5.505 1.00 97.94 69 GLY A N 1
ATOM 519 C CA . GLY A 1 69 ? 6.184 -6.282 5.999 1.00 97.94 69 GLY A CA 1
ATOM 520 C C . GLY A 1 69 ? 6.117 -7.380 4.934 1.00 97.94 69 GLY A C 1
ATOM 521 O O . GLY A 1 69 ? 7.089 -8.098 4.737 1.00 97.94 69 GLY A O 1
ATOM 522 N N . LEU A 1 70 ? 5.015 -7.483 4.190 1.00 97.69 70 LEU A N 1
ATOM 523 C CA . LEU A 1 70 ? 4.888 -8.460 3.105 1.00 97.69 70 LEU A CA 1
ATOM 524 C C . LEU A 1 70 ? 5.889 -8.207 1.972 1.00 97.69 70 LEU A C 1
ATOM 526 O O . LEU A 1 70 ? 6.455 -9.163 1.454 1.00 97.69 70 LEU A O 1
ATOM 530 N N . LEU A 1 71 ? 6.152 -6.944 1.620 1.00 96.88 71 LEU A N 1
ATOM 531 C CA . LEU A 1 71 ? 7.177 -6.613 0.626 1.00 96.88 71 LEU A CA 1
ATOM 532 C C . LEU A 1 71 ? 8.584 -6.978 1.111 1.00 96.88 71 LEU A C 1
ATOM 534 O O . LEU A 1 71 ? 9.332 -7.596 0.364 1.00 96.88 71 LEU A O 1
ATOM 538 N N . GLN A 1 72 ? 8.927 -6.689 2.369 1.00 95.94 72 GLN A N 1
ATOM 539 C CA . GLN A 1 72 ? 10.227 -7.063 2.949 1.00 95.94 72 GLN A CA 1
ATOM 540 C C . GLN A 1 72 ? 10.500 -8.575 2.894 1.00 95.94 72 GLN A C 1
ATOM 542 O O . GLN A 1 72 ? 11.645 -8.992 2.739 1.00 95.94 72 GLN A O 1
ATOM 547 N N . HIS A 1 73 ? 9.453 -9.397 2.996 1.00 95.25 73 HIS A N 1
ATOM 548 C CA . HIS A 1 73 ? 9.550 -10.858 2.936 1.00 95.25 73 HIS A CA 1
ATOM 549 C C . HIS A 1 73 ? 9.154 -11.423 1.562 1.00 95.25 73 HIS A C 1
ATOM 551 O O . HIS A 1 73 ? 8.947 -12.629 1.433 1.00 95.25 73 HIS A O 1
ATOM 557 N N . SER A 1 74 ? 9.015 -10.573 0.538 1.00 95.50 74 SER A N 1
ATOM 558 C CA . SER A 1 74 ? 8.590 -11.007 -0.790 1.00 95.50 74 SER A CA 1
ATOM 559 C C . SER A 1 74 ? 9.707 -11.802 -1.473 1.00 95.50 74 SER A C 1
A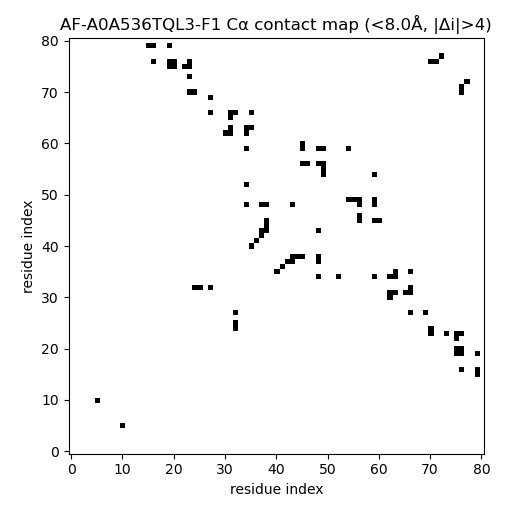TOM 561 O O . SER A 1 74 ? 10.787 -11.247 -1.698 1.00 95.50 74 SER A O 1
ATOM 563 N N . PRO A 1 75 ? 9.463 -13.058 -1.890 1.00 93.12 75 PRO A N 1
ATOM 564 C CA . PRO A 1 75 ? 10.468 -13.842 -2.606 1.00 93.12 75 PRO A CA 1
ATOM 565 C C . PRO A 1 75 ? 10.833 -13.212 -3.959 1.00 93.12 75 PRO A C 1
ATOM 567 O O . PRO A 1 75 ? 11.952 -13.378 -4.433 1.00 93.12 75 PRO A O 1
ATOM 570 N N . LEU A 1 76 ? 9.920 -12.434 -4.554 1.00 91.81 76 LEU A N 1
ATOM 571 C CA . LEU A 1 76 ? 10.150 -11.719 -5.813 1.00 91.81 76 LEU A CA 1
ATOM 572 C C . LEU A 1 76 ? 11.211 -10.621 -5.671 1.00 91.81 76 LEU A C 1
ATOM 574 O O . LEU A 1 76 ? 11.930 -10.350 -6.623 1.00 91.81 76 LEU A O 1
ATOM 578 N N . LEU A 1 77 ? 11.320 -10.011 -4.486 1.00 90.12 77 LEU A N 1
ATOM 579 C CA . LEU A 1 77 ? 12.321 -8.979 -4.199 1.00 90.12 77 LEU A CA 1
ATOM 580 C C . LEU A 1 77 ? 13.640 -9.563 -3.690 1.00 90.12 77 LEU A C 1
ATOM 582 O O . LEU A 1 77 ? 14.678 -8.927 -3.814 1.00 90.12 77 LEU A O 1
ATOM 586 N N . GLN A 1 78 ? 13.614 -10.771 -3.129 1.00 83.25 78 GLN A N 1
ATOM 587 C CA . GLN A 1 78 ? 14.819 -11.456 -2.659 1.00 83.25 78 GLN A CA 1
ATOM 588 C C . GLN A 1 78 ? 15.621 -12.078 -3.803 1.00 83.25 78 GLN A C 1
ATOM 590 O O . GLN A 1 78 ? 16.835 -12.161 -3.707 1.00 83.25 78 GLN A O 1
ATOM 595 N N . ALA A 1 79 ? 14.958 -12.486 -4.888 1.00 69.06 79 ALA A N 1
ATOM 596 C CA . ALA A 1 79 ? 15.618 -13.042 -6.070 1.00 69.06 79 ALA A CA 1
ATOM 597 C C . ALA A 1 79 ? 16.327 -11.987 -6.945 1.00 69.06 79 ALA A C 1
ATOM 599 O O . ALA A 1 79 ? 17.028 -12.356 -7.883 1.00 69.06 79 ALA A O 1
ATOM 600 N N . ALA A 1 80 ? 16.110 -10.697 -6.668 1.00 59.06 80 ALA A N 1
ATOM 601 C CA . ALA A 1 80 ? 16.711 -9.576 -7.388 1.00 59.06 80 ALA A CA 1
ATOM 602 C C . ALA A 1 80 ? 17.981 -9.018 -6.709 1.00 59.06 80 ALA A C 1
ATOM 604 O O . ALA A 1 80 ? 18.561 -8.075 -7.239 1.00 59.06 80 ALA A O 1
ATOM 605 N N . ASN A 1 81 ? 18.396 -9.587 -5.567 1.00 46.69 81 ASN A N 1
ATOM 606 C CA . ASN A 1 81 ? 19.566 -9.172 -4.780 1.00 46.69 81 ASN A CA 1
ATOM 607 C C . ASN A 1 81 ? 20.680 -10.222 -4.798 1.00 46.69 81 ASN A C 1
ATOM 609 O O . ASN A 1 81 ? 20.356 -11.426 -4.690 1.00 46.69 81 ASN A O 1
#

Radius of gyration: 16.15 Å; Cα contacts (8 Å, |Δi|>4): 57; chains: 1; bounding box: 43×28×37 Å

Mean predicted aligned error: 5.13 Å

Solvent-accessible surface area (backbone atoms only — not comparable to full-atom values): 4619 Å² total; per-residue (Å²): 131,87,75,90,64,69,48,67,65,61,51,50,49,53,50,50,48,52,48,27,51,53,51,46,51,71,66,41,59,66,78,27,34,52,55,39,44,43,38,76,72,66,63,43,52,62,69,55,49,19,62,75,71,72,46,57,53,68,53,50,54,55,32,40,54,49,38,52,52,50,54,76,68,29,67,54,55,55,75,71,107

Secondary structure (DSSP, 8-state):
-----S-HHHHHHHHHHHHHHHHHHHHS-HHHHHHHHHHHTS---HHHHHHHTTS-HHHHHHHHHHHHHHHHT-HHHHTT-

Foldseek 3Di:
DPPPDPPVVNVVLVVLLVVLLVVLLVPDDPLLSQLCCCCPVVVDDLVVSCVVVVHDSVSSVVSPVVSVVSSVVPVSNVVSD